Protein AF-A0A519MAB7-F1 (afdb_monomer_lite)

Foldseek 3Di:
DDDDDQDLLLLVLLVVQAVCVVVVHFDALVRSQVVSCVQPNHDDSVSNVVCCVVQQWDADPPDDNTIHGDPVVVVVNVVCVVVSVVVCVVVVVDPPPDD

Radius of gyration: 13.58 Å; chains: 1; bounding box: 28×33×45 Å

Structure (mmCIF, N/CA/C/O backbone):
data_AF-A0A519MAB7-F1
#
_entry.id   AF-A0A519MAB7-F1
#
loop_
_atom_site.group_PDB
_atom_site.id
_atom_site.type_symbol
_atom_site.label_atom_id
_atom_site.label_alt_id
_atom_site.label_comp_id
_atom_site.label_asym_id
_atom_site.label_entity_id
_atom_site.label_seq_id
_atom_site.pdbx_PDB_ins_code
_atom_site.Cartn_x
_atom_site.Cartn_y
_atom_site.Cartn_z
_atom_site.occupancy
_atom_site.B_iso_or_equiv
_atom_site.auth_seq_id
_atom_site.auth_comp_id
_atom_site.auth_asym_id
_atom_site.auth_atom_id
_atom_site.pdbx_PDB_model_num
ATOM 1 N N . MET A 1 1 ? 6.124 21.991 8.347 1.00 35.78 1 MET A N 1
ATOM 2 C CA . MET A 1 1 ? 6.095 20.570 7.939 1.00 35.78 1 MET A CA 1
ATOM 3 C C . MET A 1 1 ? 4.639 20.218 7.658 1.00 35.78 1 MET A C 1
ATOM 5 O O . MET A 1 1 ? 3.879 20.118 8.609 1.00 35.78 1 MET A O 1
ATOM 9 N N . ASN A 1 2 ? 4.215 20.155 6.387 1.00 41.88 2 ASN A N 1
ATOM 10 C CA . ASN A 1 2 ? 2.843 19.741 6.057 1.00 41.88 2 ASN A CA 1
ATOM 11 C C . ASN A 1 2 ? 2.703 18.255 6.386 1.00 41.88 2 ASN A C 1
ATOM 13 O O . ASN A 1 2 ? 3.429 17.422 5.842 1.00 41.88 2 ASN A O 1
ATOM 17 N N . ILE A 1 3 ? 1.812 17.930 7.319 1.00 51.31 3 ILE A N 1
ATOM 18 C CA . ILE A 1 3 ? 1.493 16.545 7.646 1.00 51.31 3 ILE A CA 1
ATOM 19 C C . ILE A 1 3 ? 0.558 16.055 6.543 1.00 51.31 3 ILE A C 1
ATOM 21 O O . ILE A 1 3 ? -0.633 16.341 6.558 1.00 51.31 3 ILE A O 1
ATOM 25 N N . ILE A 1 4 ? 1.111 15.348 5.560 1.00 63.94 4 ILE A N 1
ATOM 26 C CA . ILE A 1 4 ? 0.303 14.541 4.646 1.00 63.94 4 ILE A CA 1
ATOM 27 C C . ILE A 1 4 ? -0.245 13.387 5.486 1.00 63.94 4 ILE A C 1
ATOM 29 O O . ILE A 1 4 ? 0.531 12.582 6.007 1.00 63.94 4 ILE A O 1
ATOM 33 N N . LEU A 1 5 ? -1.559 13.340 5.682 1.00 69.25 5 LEU A N 1
ATOM 34 C CA . LEU A 1 5 ? -2.220 12.176 6.258 1.00 69.25 5 LEU A CA 1
ATOM 35 C C . LEU A 1 5 ? -2.484 11.201 5.110 1.00 69.25 5 LEU A C 1
ATOM 37 O O . LEU A 1 5 ? -3.256 11.514 4.204 1.00 69.25 5 LEU A O 1
ATOM 41 N N . LEU A 1 6 ? -1.797 10.059 5.113 1.00 80.06 6 LEU A N 1
ATOM 42 C CA . LEU A 1 6 ? -2.073 9.002 4.147 1.00 80.06 6 LEU A CA 1
ATOM 43 C C . LEU A 1 6 ? -3.291 8.197 4.623 1.00 80.06 6 LEU A C 1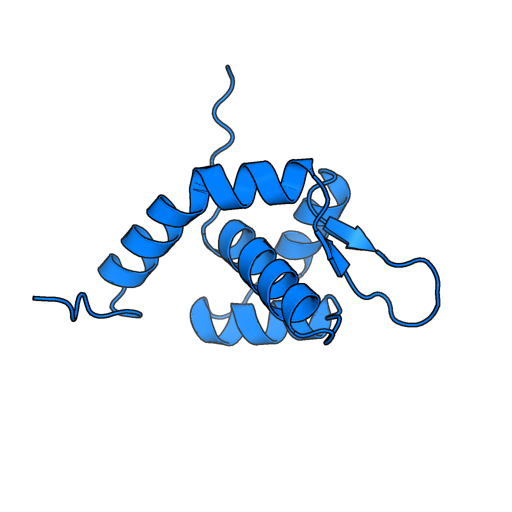
ATOM 45 O O . LEU A 1 6 ? -3.326 7.818 5.796 1.00 80.06 6 LEU A O 1
ATOM 49 N N . PRO A 1 7 ? -4.262 7.905 3.743 1.00 87.50 7 PRO A N 1
ATOM 50 C CA . PRO A 1 7 ? -5.333 6.963 4.041 1.00 87.50 7 PRO A CA 1
ATOM 51 C C . PRO A 1 7 ? -4.785 5.577 4.444 1.00 87.50 7 PRO A C 1
ATOM 53 O O . PRO A 1 7 ? -3.748 5.157 3.908 1.00 87.50 7 PRO A O 1
ATOM 56 N N . PRO A 1 8 ? -5.457 4.833 5.344 1.00 88.69 8 PRO A N 1
ATOM 57 C CA . PRO A 1 8 ? -5.029 3.497 5.771 1.00 88.69 8 PRO A CA 1
ATOM 58 C C . PRO A 1 8 ? -4.787 2.522 4.612 1.00 88.69 8 PRO A C 1
ATOM 60 O O . PRO A 1 8 ? -3.829 1.748 4.646 1.00 88.69 8 PRO A O 1
ATOM 63 N N . GLU A 1 9 ? -5.589 2.596 3.548 1.00 90.50 9 GLU A N 1
ATOM 64 C CA . GLU A 1 9 ? -5.473 1.750 2.357 1.00 90.50 9 GLU A CA 1
ATOM 65 C C . GLU A 1 9 ? -4.147 1.990 1.632 1.00 90.50 9 GLU A C 1
ATOM 67 O O . GLU A 1 9 ? -3.506 1.055 1.155 1.00 90.50 9 GLU A O 1
ATOM 72 N N . GLN A 1 10 ? -3.709 3.249 1.577 1.00 91.12 10 GLN A N 1
ATOM 73 C CA . GLN A 1 10 ? -2.450 3.643 0.953 1.00 91.12 10 GLN A CA 1
ATOM 74 C C . GLN A 1 10 ? -1.249 3.169 1.773 1.00 91.12 10 GLN A C 1
ATOM 76 O O . GLN A 1 10 ? -0.293 2.639 1.208 1.00 91.12 10 GLN A O 1
ATOM 81 N N . ILE A 1 11 ? -1.312 3.279 3.102 1.00 92.31 11 ILE A N 1
ATOM 82 C CA . ILE A 1 11 ? -0.263 2.756 3.991 1.00 92.31 11 ILE A CA 1
ATOM 83 C C . ILE A 1 11 ? -0.207 1.222 3.890 1.00 92.31 11 ILE A C 1
ATOM 85 O O . ILE A 1 11 ? 0.874 0.637 3.800 1.00 92.31 11 ILE A O 1
ATOM 89 N N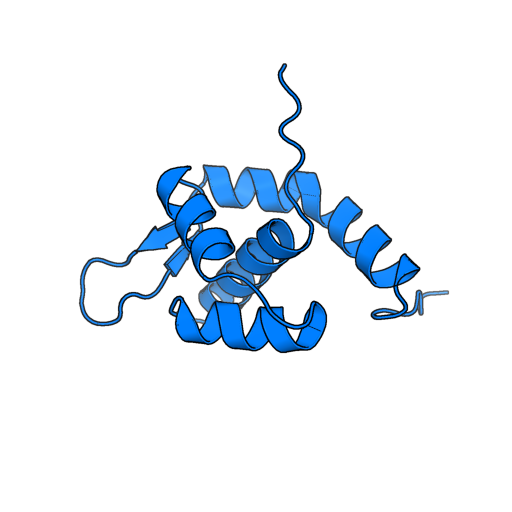 . CYS A 1 12 ? -1.367 0.562 3.836 1.00 92.56 12 CYS A N 1
ATOM 90 C CA . CYS A 1 12 ? -1.461 -0.885 3.663 1.00 92.56 12 CYS A CA 1
ATOM 91 C C . CYS A 1 12 ? -0.920 -1.334 2.297 1.00 92.56 12 CYS A C 1
ATOM 93 O O . CYS A 1 12 ? -0.227 -2.346 2.213 1.00 92.56 12 CYS A O 1
ATOM 95 N N . ALA A 1 13 ? -1.144 -0.560 1.234 1.00 93.75 13 ALA A N 1
ATOM 96 C CA . ALA A 1 13 ? -0.579 -0.836 -0.084 1.00 93.75 13 ALA A CA 1
ATOM 97 C C . ALA A 1 13 ? 0.958 -0.831 -0.055 1.00 93.75 13 ALA A C 1
ATOM 99 O O . ALA A 1 13 ? 1.585 -1.743 -0.598 1.00 93.75 13 ALA A O 1
ATOM 100 N N . LEU A 1 14 ? 1.567 0.150 0.627 1.00 94.25 14 LEU A N 1
ATOM 101 C CA . LEU A 1 14 ? 3.020 0.198 0.824 1.00 94.25 14 LEU A CA 1
ATOM 102 C C . LEU A 1 14 ? 3.517 -1.036 1.586 1.00 94.25 14 LEU A C 1
ATOM 104 O O . LEU A 1 14 ? 4.508 -1.647 1.188 1.00 94.25 14 LEU A O 1
ATOM 108 N N . LEU A 1 15 ? 2.806 -1.449 2.640 1.00 93.56 15 LEU A N 1
ATOM 109 C CA . LEU A 1 15 ? 3.130 -2.661 3.393 1.00 93.56 15 LEU A CA 1
ATOM 110 C C . LEU A 1 15 ? 3.069 -3.916 2.509 1.00 93.56 15 LEU A C 1
ATOM 112 O O . LEU A 1 15 ? 4.004 -4.713 2.520 1.00 93.56 15 LEU A O 1
ATOM 116 N N . ILE A 1 16 ? 2.007 -4.072 1.714 1.00 93.50 16 ILE A N 1
ATOM 117 C CA . ILE A 1 16 ? 1.826 -5.204 0.795 1.00 93.50 16 ILE A CA 1
ATOM 118 C C . ILE A 1 16 ? 2.997 -5.286 -0.184 1.00 93.50 16 ILE A C 1
ATOM 120 O O . ILE A 1 16 ? 3.589 -6.357 -0.329 1.00 93.50 16 ILE A O 1
ATOM 124 N N . VAL A 1 17 ? 3.351 -4.176 -0.838 1.00 93.50 17 VAL A N 1
ATOM 125 C CA . VAL A 1 17 ? 4.466 -4.142 -1.797 1.00 93.50 17 VAL A CA 1
ATOM 126 C C . VAL A 1 17 ? 5.794 -4.449 -1.109 1.00 93.50 17 VAL A C 1
ATOM 128 O O . VAL A 1 17 ? 6.585 -5.244 -1.626 1.00 93.50 17 VAL A O 1
ATOM 131 N N . HIS A 1 18 ? 6.026 -3.876 0.074 1.00 93.38 18 HIS A N 1
ATOM 132 C CA . HIS A 1 18 ? 7.242 -4.102 0.851 1.00 93.38 18 HIS A CA 1
ATOM 133 C C . HIS A 1 18 ? 7.406 -5.580 1.234 1.00 93.38 18 HIS A C 1
ATOM 135 O O . HIS A 1 18 ? 8.444 -6.176 0.947 1.00 93.38 18 HIS A O 1
ATOM 141 N N . SER A 1 19 ? 6.370 -6.201 1.808 1.00 91.62 19 SER A N 1
ATOM 142 C CA . SER A 1 19 ? 6.394 -7.613 2.210 1.00 91.62 19 SER A CA 1
ATOM 143 C C . SER A 1 19 ? 6.594 -8.556 1.023 1.00 91.62 19 SER A C 1
ATOM 145 O O . SER A 1 19 ? 7.385 -9.491 1.107 1.00 91.62 19 SER A O 1
ATOM 147 N N . ASN A 1 20 ? 5.920 -8.300 -0.098 1.00 90.06 20 ASN A N 1
ATOM 148 C CA . ASN A 1 20 ? 6.037 -9.114 -1.311 1.00 90.06 20 ASN A CA 1
ATOM 149 C C . ASN A 1 20 ? 7.443 -9.029 -1.929 1.00 90.06 20 ASN A C 1
ATOM 151 O O . ASN A 1 20 ? 8.041 -10.056 -2.259 1.00 90.06 20 ASN A O 1
ATOM 155 N N . SER A 1 21 ? 8.023 -7.827 -1.969 1.00 86.62 21 SER A N 1
ATOM 156 C CA . SER A 1 21 ? 9.406 -7.619 -2.417 1.00 86.62 21 SER A CA 1
ATOM 157 C C . SER A 1 21 ? 10.412 -8.354 -1.524 1.00 86.62 21 SER A C 1
ATOM 159 O O . SER A 1 21 ? 11.325 -9.002 -2.032 1.00 86.62 21 SER A O 1
ATOM 161 N N . HIS A 1 22 ? 10.222 -8.326 -0.199 1.00 85.06 22 HIS A N 1
ATOM 162 C CA . HIS A 1 22 ? 11.089 -9.038 0.749 1.00 85.06 22 HIS A CA 1
ATOM 163 C C . HIS A 1 22 ? 11.033 -10.565 0.601 1.00 85.06 22 HIS A C 1
ATOM 165 O O . HIS A 1 22 ? 12.022 -11.246 0.853 1.00 85.06 22 HIS A O 1
ATOM 171 N N . LEU A 1 23 ? 9.899 -11.102 0.148 1.00 87.00 23 LEU A N 1
ATOM 172 C CA . LEU A 1 23 ? 9.723 -12.527 -0.142 1.00 87.00 23 LEU A CA 1
ATOM 173 C C . LEU A 1 23 ? 10.212 -12.927 -1.546 1.00 87.00 23 LEU A C 1
ATOM 175 O O . LEU A 1 23 ? 10.044 -14.084 -1.935 1.00 87.00 23 LEU A O 1
ATOM 179 N N . GLY A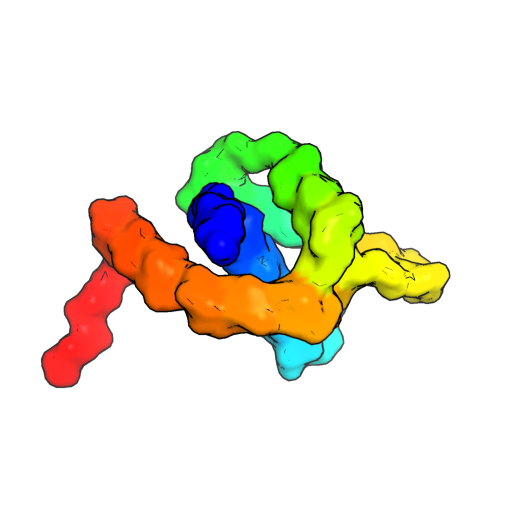 1 24 ? 10.770 -11.993 -2.326 1.00 84.75 24 GLY A N 1
ATOM 180 C CA . GLY A 1 24 ? 11.177 -12.230 -3.715 1.00 84.75 24 GLY A CA 1
ATOM 181 C C . GLY A 1 24 ? 9.998 -12.481 -4.662 1.00 84.75 24 GLY A C 1
ATOM 182 O O . GLY A 1 24 ? 10.164 -13.119 -5.699 1.00 84.75 24 GLY A O 1
ATOM 183 N N . ARG A 1 25 ? 8.795 -12.022 -4.296 1.00 86.31 25 ARG A N 1
ATOM 184 C CA . ARG A 1 25 ? 7.549 -12.216 -5.048 1.00 86.31 25 ARG A CA 1
ATOM 185 C C . ARG A 1 25 ? 6.995 -10.851 -5.448 1.00 86.31 25 ARG A C 1
ATOM 187 O O . ARG A 1 25 ? 6.181 -10.316 -4.708 1.00 86.31 25 ARG A O 1
ATOM 194 N N . PRO A 1 26 ? 7.446 -10.247 -6.556 1.00 85.88 26 PRO A N 1
ATOM 195 C CA . PRO A 1 26 ? 6.963 -8.930 -6.958 1.00 85.88 26 PRO A CA 1
ATOM 196 C C . PRO A 1 26 ? 5.445 -8.947 -7.214 1.00 85.88 26 PRO A C 1
ATOM 198 O O . PRO A 1 26 ? 4.864 -9.992 -7.521 1.00 85.88 26 PRO A O 1
ATOM 201 N N . ILE A 1 27 ? 4.789 -7.799 -7.016 1.00 90.81 27 ILE A N 1
ATOM 202 C CA . ILE A 1 27 ? 3.327 -7.679 -7.076 1.00 90.81 27 ILE A CA 1
ATOM 203 C C . ILE A 1 27 ? 2.902 -6.486 -7.938 1.00 90.81 27 ILE A C 1
ATOM 205 O O . ILE A 1 27 ? 3.397 -5.372 -7.776 1.00 90.81 27 ILE A O 1
ATOM 209 N N . ASN A 1 28 ? 1.950 -6.712 -8.841 1.00 90.50 28 ASN A N 1
ATOM 210 C CA . ASN A 1 28 ? 1.371 -5.677 -9.699 1.00 90.50 28 ASN A CA 1
ATOM 211 C C . ASN A 1 28 ? 0.160 -4.975 -9.056 1.00 90.50 28 ASN A C 1
ATOM 213 O O . ASN A 1 28 ? -0.350 -5.391 -8.013 1.00 90.50 28 ASN A O 1
ATOM 217 N N . SER A 1 29 ? -0.337 -3.914 -9.704 1.00 88.12 29 SER A N 1
ATOM 218 C CA . SER A 1 29 ? -1.498 -3.129 -9.239 1.00 88.12 29 SER A CA 1
ATOM 219 C C . SER A 1 29 ? -2.729 -3.985 -8.960 1.00 88.12 29 SER A C 1
ATOM 221 O O . SER A 1 29 ? -3.387 -3.792 -7.941 1.00 88.12 29 SER A O 1
ATOM 223 N N . TYR A 1 30 ? -3.032 -4.952 -9.828 1.00 89.38 30 TYR A N 1
ATOM 224 C CA . TYR A 1 30 ? -4.188 -5.828 -9.649 1.00 89.38 30 TYR A CA 1
ATOM 225 C C . TYR A 1 30 ? -4.066 -6.682 -8.381 1.00 89.38 30 TYR A C 1
ATOM 227 O O . TYR A 1 30 ? -5.017 -6.785 -7.607 1.00 89.38 30 TYR A O 1
ATOM 235 N N . GLY A 1 31 ? -2.887 -7.263 -8.135 1.00 91.19 31 GLY A N 1
ATOM 236 C CA . GLY A 1 31 ? -2.609 -8.024 -6.918 1.00 91.19 31 GLY A CA 1
ATOM 237 C C . GLY A 1 31 ? -2.760 -7.171 -5.660 1.00 91.19 31 GLY A C 1
ATOM 238 O O . GLY A 1 31 ? -3.412 -7.601 -4.707 1.00 91.19 31 GLY A O 1
ATOM 239 N N . ILE A 1 32 ? -2.225 -5.947 -5.685 1.00 92.56 32 ILE A N 1
ATOM 240 C CA . ILE A 1 32 ? -2.337 -4.988 -4.577 1.00 92.56 32 ILE A CA 1
ATOM 241 C C . ILE A 1 32 ? -3.811 -4.671 -4.302 1.00 92.56 32 ILE A C 1
ATOM 243 O O . ILE A 1 32 ? -4.277 -4.849 -3.181 1.00 92.56 32 ILE A O 1
ATOM 247 N N . ILE A 1 33 ? -4.575 -4.280 -5.324 1.00 91.81 33 ILE A N 1
ATOM 248 C CA . ILE A 1 33 ? -5.982 -3.877 -5.173 1.00 91.81 33 ILE A CA 1
ATOM 249 C C . ILE A 1 33 ? -6.849 -5.039 -4.722 1.00 91.81 33 ILE A C 1
ATOM 251 O O . ILE A 1 33 ? -7.717 -4.855 -3.874 1.00 91.81 33 ILE A O 1
ATOM 255 N N . ARG A 1 34 ? -6.603 -6.250 -5.226 1.00 92.44 34 ARG A N 1
ATOM 256 C CA . ARG A 1 34 ? -7.318 -7.447 -4.778 1.00 92.44 34 ARG A CA 1
ATOM 257 C C . ARG A 1 34 ? -7.100 -7.713 -3.289 1.00 92.44 34 ARG A C 1
ATOM 259 O O . ARG A 1 34 ? -8.039 -8.123 -2.612 1.00 92.44 34 ARG A O 1
ATOM 266 N N . LEU A 1 35 ? -5.881 -7.519 -2.784 1.00 92.06 35 LEU A N 1
ATOM 267 C CA . LEU A 1 35 ? -5.571 -7.691 -1.362 1.00 92.06 35 LEU A CA 1
ATOM 268 C C . LEU A 1 35 ? -6.172 -6.571 -0.515 1.00 92.06 35 LEU A C 1
ATOM 270 O O . LEU A 1 35 ? -6.827 -6.866 0.480 1.00 92.06 35 LEU A O 1
ATOM 274 N N . LEU A 1 36 ? -6.030 -5.315 -0.942 1.00 92.06 36 LEU A N 1
ATOM 275 C CA . LEU A 1 36 ? -6.667 -4.180 -0.274 1.00 92.06 36 LEU A CA 1
ATOM 276 C C . LEU A 1 36 ? -8.183 -4.350 -0.222 1.00 92.06 36 LEU A C 1
ATOM 278 O O . LEU A 1 36 ? -8.785 -4.128 0.820 1.00 92.06 36 LEU A O 1
ATOM 282 N N . SER A 1 37 ? -8.794 -4.837 -1.303 1.00 91.75 37 SER A N 1
ATOM 283 C CA . SER A 1 37 ? -10.249 -4.952 -1.362 1.00 91.75 37 SER A CA 1
ATOM 284 C C . SER A 1 37 ? -10.820 -6.005 -0.410 1.00 91.75 37 SER A C 1
ATOM 286 O O . SER A 1 37 ? -11.988 -5.955 -0.035 1.00 91.75 37 SER A O 1
ATOM 288 N N . ARG A 1 38 ? -9.996 -6.973 0.008 1.00 89.38 38 ARG A N 1
ATOM 289 C CA . ARG A 1 38 ? -10.372 -7.948 1.043 1.00 89.38 38 ARG A CA 1
ATOM 290 C C . ARG A 1 38 ? -10.385 -7.345 2.442 1.00 89.38 38 ARG A C 1
ATOM 292 O O . ARG A 1 38 ? -11.099 -7.860 3.290 1.00 89.38 38 ARG A O 1
ATOM 299 N N . LEU A 1 39 ? -9.568 -6.320 2.675 1.00 85.75 39 LEU A N 1
ATOM 300 C CA . LEU A 1 39 ? -9.413 -5.677 3.978 1.00 85.75 39 LEU A CA 1
ATOM 301 C C . LEU A 1 39 ? -10.317 -4.453 4.123 1.00 85.75 39 LEU A C 1
ATOM 303 O O . LEU A 1 39 ? -10.856 -4.231 5.190 1.00 85.75 39 LEU A O 1
ATOM 307 N N . PHE A 1 40 ? -10.499 -3.680 3.057 1.00 86.75 40 PHE A N 1
ATOM 308 C CA . PHE A 1 40 ? -11.147 -2.367 3.112 1.00 86.75 40 PHE A CA 1
ATOM 309 C C . PHE A 1 40 ? -12.421 -2.278 2.250 1.00 86.75 40 PHE A C 1
ATOM 311 O O . PHE A 1 40 ? -13.015 -1.212 2.124 1.00 86.75 40 PHE A O 1
ATOM 318 N N . GLY A 1 41 ? -12.863 -3.381 1.634 1.00 87.12 41 GLY A N 1
ATOM 319 C CA . GLY A 1 41 ? -14.019 -3.382 0.732 1.00 87.12 41 GLY A CA 1
ATOM 320 C C . GLY A 1 41 ? -13.675 -2.895 -0.679 1.00 87.12 41 GLY A C 1
ATOM 321 O O . GLY A 1 41 ? -12.608 -3.182 -1.197 1.00 87.12 41 GLY A O 1
ATOM 322 N N . VAL A 1 42 ? -14.578 -2.208 -1.376 1.00 86.88 42 VAL A N 1
ATOM 323 C CA . VAL A 1 42 ? -14.298 -1.778 -2.760 1.00 86.88 42 VAL A CA 1
ATOM 324 C C . VAL A 1 42 ? -13.262 -0.649 -2.763 1.00 86.88 42 VAL A C 1
ATOM 326 O O . VAL A 1 42 ? -13.546 0.445 -2.285 1.00 86.88 42 VAL A O 1
ATOM 329 N N . ILE A 1 43 ? -12.082 -0.902 -3.340 1.00 88.56 43 ILE A N 1
ATOM 330 C CA . ILE A 1 43 ? -10.991 0.077 -3.451 1.00 88.56 43 ILE A CA 1
ATOM 331 C C . ILE A 1 43 ? -10.878 0.634 -4.868 1.00 88.56 43 ILE A C 1
ATOM 333 O O . ILE A 1 43 ? -10.807 -0.118 -5.841 1.00 88.56 43 ILE A O 1
ATOM 337 N N . ASP A 1 44 ? -10.809 1.964 -4.978 1.00 82.75 44 ASP A N 1
ATOM 338 C CA . ASP A 1 44 ? -10.521 2.647 -6.240 1.00 82.75 44 ASP A CA 1
ATOM 339 C C . ASP A 1 44 ? -9.068 2.383 -6.667 1.00 82.75 44 ASP A C 1
ATOM 341 O O . ASP A 1 44 ? -8.118 2.575 -5.901 1.00 82.75 44 ASP A O 1
ATOM 345 N N . PHE A 1 45 ? -8.890 1.992 -7.927 1.00 81.19 45 PHE A N 1
ATOM 346 C CA . PHE A 1 45 ? -7.591 1.770 -8.558 1.00 81.19 45 PHE A CA 1
ATOM 347 C C . PHE A 1 45 ? -6.669 2.993 -8.445 1.00 81.19 45 PHE A C 1
ATOM 349 O O . PHE A 1 45 ? -5.451 2.853 -8.287 1.00 81.19 45 PHE A O 1
ATOM 356 N N . LYS A 1 46 ? -7.255 4.198 -8.425 1.00 84.38 46 LYS A N 1
ATOM 357 C CA . LYS A 1 46 ? -6.528 5.460 -8.239 1.00 84.38 46 LYS A CA 1
ATOM 358 C C . LYS A 1 46 ? -5.760 5.526 -6.923 1.00 84.38 46 LYS A C 1
ATOM 360 O O . LYS A 1 46 ? -4.749 6.218 -6.860 1.00 84.38 46 LYS A O 1
ATOM 365 N N . ALA A 1 47 ? -6.181 4.805 -5.881 1.00 81.50 47 ALA A N 1
ATOM 366 C CA . ALA A 1 47 ? -5.472 4.800 -4.603 1.00 81.50 47 ALA A CA 1
ATOM 367 C C . ALA A 1 47 ? -4.031 4.287 -4.752 1.00 81.50 47 ALA A C 1
ATOM 369 O O . ALA A 1 47 ? -3.120 4.856 -4.155 1.00 81.50 47 ALA A O 1
ATOM 370 N N . VAL A 1 48 ? -3.819 3.266 -5.590 1.00 85.62 48 VAL A N 1
ATOM 371 C CA . VAL A 1 48 ? -2.491 2.693 -5.866 1.00 85.62 48 VAL A CA 1
ATOM 372 C C . VAL A 1 48 ? -1.730 3.524 -6.897 1.00 85.62 48 VAL A C 1
ATOM 374 O O . VAL A 1 48 ? -0.523 3.714 -6.764 1.00 85.62 48 VAL A O 1
ATOM 377 N N . GLU A 1 49 ? -2.413 4.076 -7.901 1.00 85.06 49 GLU A N 1
ATOM 378 C CA . GLU A 1 49 ? -1.765 4.963 -8.877 1.00 85.06 49 GLU A CA 1
ATOM 379 C C . GLU A 1 49 ? -1.246 6.251 -8.240 1.00 85.06 49 GLU A C 1
ATOM 381 O O . GLU A 1 49 ? -0.136 6.675 -8.554 1.00 85.06 49 GLU A O 1
ATOM 386 N N . ASN A 1 50 ? -1.979 6.825 -7.285 1.00 88.00 50 ASN A N 1
ATOM 387 C CA . ASN A 1 50 ? -1.540 8.005 -6.545 1.00 88.00 50 ASN A CA 1
ATOM 388 C C . ASN A 1 50 ? -0.228 7.753 -5.794 1.00 88.00 50 ASN A C 1
ATOM 390 O O . ASN A 1 50 ? 0.613 8.645 -5.731 1.00 88.00 50 ASN A O 1
ATOM 394 N N . LEU A 1 51 ? -0.008 6.547 -5.266 1.00 89.62 51 LEU A N 1
ATOM 395 C CA . LEU A 1 51 ? 1.267 6.193 -4.633 1.00 89.62 51 LEU A CA 1
ATOM 396 C C . LEU A 1 51 ? 2.422 6.202 -5.639 1.00 89.62 51 LEU A C 1
ATOM 398 O O . LEU A 1 51 ? 3.532 6.595 -5.295 1.00 89.62 51 LEU A O 1
ATOM 402 N N . ALA A 1 52 ? 2.161 5.795 -6.880 1.00 88.31 52 ALA A N 1
ATOM 403 C CA . ALA A 1 52 ? 3.160 5.828 -7.937 1.00 88.31 52 ALA A CA 1
ATOM 404 C C . ALA A 1 52 ? 3.442 7.254 -8.431 1.00 88.31 52 ALA A C 1
ATOM 406 O O . ALA A 1 52 ? 4.592 7.618 -8.651 1.00 88.31 52 ALA A O 1
ATOM 407 N N . ILE A 1 53 ? 2.398 8.078 -8.560 1.00 87.25 53 ILE A N 1
ATOM 408 C CA . ILE A 1 53 ? 2.508 9.492 -8.955 1.00 87.25 53 ILE A CA 1
ATOM 409 C C . ILE A 1 53 ? 3.311 10.292 -7.922 1.00 87.25 53 ILE A C 1
ATOM 411 O O . ILE A 1 53 ? 4.094 11.159 -8.296 1.00 87.25 53 ILE A O 1
ATOM 415 N N . ASN A 1 54 ? 3.143 9.986 -6.633 1.00 88.44 54 ASN A N 1
ATOM 416 C CA . ASN A 1 54 ? 3.861 10.648 -5.543 1.00 88.44 54 ASN A CA 1
ATOM 417 C C . ASN A 1 54 ? 5.253 10.051 -5.256 1.00 88.44 54 ASN A C 1
ATOM 419 O O . ASN A 1 54 ? 5.844 10.385 -4.233 1.00 88.44 54 ASN A O 1
ATOM 423 N N . ASP A 1 55 ? 5.778 9.184 -6.129 1.00 90.38 55 ASP A N 1
ATOM 424 C CA . ASP A 1 55 ? 7.099 8.556 -5.977 1.00 90.38 55 ASP A CA 1
ATOM 425 C C . ASP A 1 55 ? 7.237 7.691 -4.708 1.00 90.38 55 ASP A C 1
ATOM 427 O O . ASP A 1 55 ? 8.308 7.567 -4.121 1.00 90.38 55 ASP A O 1
ATOM 431 N N . TYR A 1 56 ? 6.147 7.075 -4.242 1.00 92.25 56 TYR A N 1
ATOM 432 C CA . TYR A 1 56 ? 6.171 6.122 -3.118 1.00 92.25 56 TYR A CA 1
ATOM 433 C C . TYR A 1 56 ? 6.292 4.677 -3.600 1.00 92.25 56 TYR A C 1
ATOM 435 O O . TYR A 1 56 ? 6.848 3.816 -2.915 1.00 92.25 56 TYR A O 1
ATOM 443 N N . LEU A 1 57 ? 5.774 4.418 -4.798 1.00 91.75 57 LEU A N 1
ATOM 444 C CA . LEU A 1 57 ? 5.914 3.165 -5.518 1.00 91.75 57 LEU A CA 1
ATOM 445 C C . LEU A 1 57 ? 6.487 3.450 -6.899 1.00 91.75 57 LEU A C 1
ATOM 447 O O . LEU A 1 57 ? 6.131 4.435 -7.538 1.00 91.75 57 LEU A O 1
ATOM 451 N N . GLN A 1 58 ? 7.306 2.547 -7.412 1.00 90.19 58 GLN A N 1
ATOM 452 C CA . GLN A 1 58 ? 7.823 2.656 -8.768 1.00 90.19 58 GLN A CA 1
ATOM 453 C C . GLN A 1 58 ? 7.548 1.358 -9.521 1.00 90.19 58 GLN A C 1
ATOM 455 O O . GLN A 1 58 ? 7.601 0.268 -8.955 1.00 90.19 58 GLN A O 1
ATOM 460 N N . LYS A 1 59 ? 7.184 1.482 -10.801 1.00 87.44 59 LYS A N 1
ATOM 461 C CA . LYS A 1 59 ? 6.967 0.328 -11.678 1.00 87.44 59 LYS A CA 1
ATOM 462 C C . LYS A 1 59 ? 8.310 -0.199 -12.167 1.00 87.44 59 LYS A C 1
ATOM 464 O O . LYS A 1 59 ? 9.164 0.576 -12.603 1.00 87.44 59 LYS A O 1
ATOM 469 N N . THR A 1 60 ? 8.474 -1.513 -12.169 1.00 80.12 60 THR A N 1
ATOM 470 C CA . THR A 1 60 ? 9.627 -2.149 -12.808 1.00 80.12 60 THR A CA 1
ATOM 471 C C . THR A 1 60 ? 9.501 -2.059 -14.339 1.00 80.12 60 THR A C 1
ATOM 473 O O . THR A 1 60 ? 8.464 -2.412 -14.906 1.00 80.12 60 THR A O 1
ATOM 476 N N . PRO A 1 61 ? 10.541 -1.586 -15.053 1.00 66.25 61 PRO A N 1
ATOM 477 C CA . PRO A 1 61 ? 10.463 -1.324 -16.493 1.00 66.25 61 PRO A CA 1
ATOM 478 C C . PRO A 1 61 ? 10.482 -2.589 -17.368 1.00 66.25 61 PRO A C 1
ATOM 480 O O . PRO A 1 61 ? 10.241 -2.504 -18.570 1.00 66.25 61 PRO A O 1
ATOM 483 N N . ARG A 1 62 ? 10.777 -3.769 -16.804 1.00 61.75 62 ARG A N 1
ATOM 484 C CA . ARG A 1 62 ? 10.874 -5.031 -17.549 1.00 61.75 62 ARG A CA 1
ATOM 485 C C . ARG A 1 62 ? 9.743 -5.990 -17.145 1.00 61.75 62 ARG A C 1
ATOM 487 O O . ARG A 1 62 ? 9.836 -6.681 -16.146 1.00 61.75 62 ARG A O 1
ATOM 494 N N . GLN A 1 63 ? 8.722 -6.045 -18.003 1.00 52.41 63 GLN A N 1
ATOM 495 C CA . GLN A 1 63 ? 7.789 -7.161 -18.254 1.00 52.41 63 GLN A CA 1
ATOM 496 C C . GLN A 1 63 ? 6.528 -7.386 -17.393 1.00 52.41 63 GLN A C 1
ATOM 498 O O . GLN A 1 63 ? 5.628 -8.035 -17.922 1.00 52.41 63 GLN A O 1
ATOM 503 N N . THR A 1 64 ? 6.346 -6.843 -16.184 1.00 61.44 64 THR A N 1
ATOM 504 C CA . THR A 1 64 ? 5.201 -7.290 -15.338 1.00 61.44 64 THR A CA 1
ATOM 505 C C . THR A 1 64 ? 4.294 -6.208 -14.743 1.00 61.44 64 THR A C 1
ATOM 507 O O . THR A 1 64 ? 3.271 -6.537 -14.148 1.00 61.44 64 THR A O 1
ATOM 510 N N . SER A 1 65 ? 4.575 -4.914 -14.956 1.00 71.44 65 SER A N 1
ATOM 511 C CA . SER A 1 65 ? 3.876 -3.817 -14.245 1.00 71.44 65 SER A CA 1
ATOM 512 C C . SER A 1 65 ? 3.912 -3.982 -12.717 1.00 71.44 65 SER A C 1
ATOM 514 O O . SER A 1 65 ? 3.023 -3.492 -12.014 1.00 71.44 65 SER A O 1
ATOM 516 N N . ASP A 1 66 ? 4.926 -4.687 -12.211 1.00 87.50 66 ASP A N 1
ATOM 517 C CA . ASP A 1 66 ? 5.111 -4.900 -10.785 1.00 87.50 66 ASP A CA 1
ATOM 518 C C . ASP A 1 66 ? 5.618 -3.628 -10.123 1.00 87.50 66 ASP A C 1
ATOM 520 O O . ASP A 1 66 ? 6.399 -2.871 -10.712 1.00 87.50 66 ASP A O 1
ATOM 524 N N . TYR A 1 67 ? 5.198 -3.428 -8.882 1.00 90.06 67 TYR A N 1
ATOM 525 C CA . TYR A 1 67 ? 5.631 -2.320 -8.055 1.00 90.06 67 TYR A CA 1
ATOM 526 C C . TYR A 1 67 ? 6.744 -2.734 -7.103 1.00 90.06 67 TYR A C 1
ATOM 528 O O . TYR A 1 67 ? 6.700 -3.804 -6.494 1.00 90.06 67 TYR A O 1
ATOM 536 N N . HIS A 1 68 ? 7.693 -1.825 -6.918 1.00 90.00 68 HIS A N 1
ATOM 537 C CA . HIS A 1 68 ? 8.644 -1.836 -5.816 1.00 90.00 68 HIS A CA 1
ATOM 538 C C . HIS A 1 68 ? 8.519 -0.553 -4.995 1.00 90.00 68 HIS A C 1
ATOM 540 O O . HIS A 1 68 ? 8.042 0.477 -5.479 1.00 90.00 68 HIS A O 1
ATOM 546 N N . LEU A 1 69 ? 8.930 -0.633 -3.731 1.00 92.25 69 LEU A N 1
ATOM 547 C CA . LEU A 1 69 ? 8.978 0.524 -2.844 1.00 92.25 69 LEU A CA 1
ATOM 548 C C . LEU A 1 69 ? 10.165 1.417 -3.210 1.00 92.25 69 LEU A C 1
ATOM 550 O O . LEU A 1 69 ? 11.275 0.918 -3.402 1.00 92.25 69 LEU A O 1
ATOM 554 N N . THR A 1 70 ? 9.943 2.727 -3.249 1.00 93.19 70 THR A N 1
ATOM 555 C CA . THR A 1 70 ? 11.029 3.716 -3.280 1.00 93.19 70 THR A CA 1
ATOM 556 C C . THR A 1 70 ? 11.549 3.974 -1.862 1.00 93.19 70 THR A C 1
ATOM 558 O O . THR A 1 70 ? 10.927 3.572 -0.873 1.00 93.19 70 THR A O 1
ATOM 561 N N . GLU A 1 71 ? 12.668 4.689 -1.732 1.00 92.12 71 GLU A N 1
ATOM 562 C CA . GLU A 1 71 ? 13.166 5.132 -0.421 1.00 92.12 71 GLU A CA 1
ATOM 563 C C . GLU A 1 71 ? 12.155 6.042 0.296 1.00 92.12 71 GLU A C 1
ATOM 565 O O . GLU A 1 71 ? 11.900 5.872 1.491 1.00 92.12 71 GLU A O 1
ATOM 570 N N . THR A 1 72 ? 11.504 6.948 -0.440 1.00 91.31 72 THR A N 1
ATOM 571 C CA . THR A 1 72 ? 10.446 7.820 0.095 1.00 91.31 72 THR A CA 1
ATOM 572 C C . THR A 1 72 ? 9.244 7.007 0.575 1.00 91.31 72 THR A C 1
ATOM 574 O O . THR A 1 72 ? 8.728 7.241 1.671 1.00 91.31 72 THR A O 1
ATOM 577 N N . GLY A 1 73 ? 8.822 6.008 -0.206 1.00 92.62 73 GLY A N 1
ATOM 578 C CA . GLY A 1 73 ? 7.754 5.087 0.176 1.00 92.62 73 GLY A CA 1
ATOM 579 C C . GLY A 1 73 ? 8.095 4.275 1.426 1.00 92.62 73 GLY A C 1
ATOM 580 O O . GLY A 1 73 ? 7.242 4.093 2.296 1.00 92.62 73 GLY A O 1
ATOM 581 N N . LEU A 1 74 ? 9.352 3.845 1.567 1.00 92.81 74 LEU A N 1
ATOM 582 C CA . LEU A 1 74 ? 9.827 3.139 2.758 1.00 92.81 74 LEU A CA 1
ATOM 583 C C . LEU A 1 74 ? 9.804 4.035 3.996 1.00 92.81 74 LEU A C 1
ATOM 585 O O . LEU A 1 74 ? 9.306 3.616 5.042 1.00 92.81 74 LEU A O 1
ATOM 589 N N . ALA A 1 75 ? 10.287 5.272 3.882 1.00 91.56 75 ALA A N 1
ATOM 590 C CA . ALA A 1 75 ? 10.254 6.238 4.977 1.00 91.56 75 ALA A CA 1
ATOM 591 C C . ALA A 1 75 ? 8.815 6.527 5.436 1.00 91.56 75 ALA A C 1
ATOM 593 O O . ALA A 1 75 ? 8.542 6.581 6.638 1.00 91.56 75 ALA A O 1
ATOM 594 N N . LEU A 1 76 ? 7.875 6.653 4.493 1.00 91.44 76 LEU A N 1
ATOM 595 C CA . LEU A 1 76 ? 6.454 6.816 4.802 1.00 91.44 76 LEU A CA 1
ATOM 596 C C . LEU A 1 76 ? 5.870 5.584 5.483 1.00 91.44 76 LEU A C 1
ATOM 598 O O . LEU A 1 76 ? 5.205 5.725 6.508 1.00 91.44 76 LEU A O 1
ATOM 602 N N . LEU A 1 77 ? 6.150 4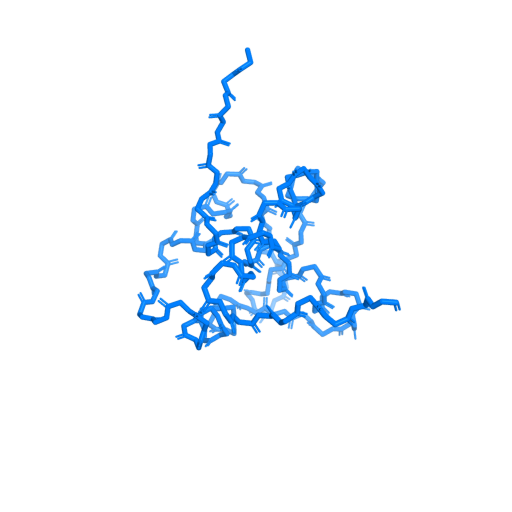.385 4.971 1.00 92.75 77 LEU A N 1
ATOM 603 C CA . LEU A 1 77 ? 5.704 3.153 5.612 1.00 92.75 77 LEU A CA 1
ATOM 604 C C . LEU A 1 77 ? 6.208 3.081 7.058 1.00 92.75 77 LEU A C 1
ATOM 606 O O . LEU A 1 77 ? 5.412 2.838 7.958 1.00 92.75 77 LEU A O 1
ATOM 610 N N . MET A 1 78 ? 7.492 3.352 7.306 1.00 91.62 78 MET A N 1
ATOM 611 C CA . MET A 1 78 ? 8.048 3.350 8.666 1.00 91.62 78 MET A CA 1
ATOM 612 C C . MET A 1 78 ? 7.391 4.397 9.569 1.00 91.62 78 MET A C 1
ATOM 614 O O . MET A 1 78 ? 7.119 4.115 10.734 1.00 91.62 78 MET A O 1
ATOM 618 N N . LYS A 1 79 ? 7.085 5.582 9.033 1.00 90.75 79 LYS A N 1
ATOM 619 C CA . LYS A 1 79 ? 6.428 6.662 9.779 1.00 90.75 79 LYS A CA 1
ATOM 620 C C . LYS A 1 79 ? 4.978 6.335 10.154 1.00 90.75 79 LYS A C 1
ATOM 622 O O . LYS A 1 79 ? 4.544 6.689 11.246 1.00 90.75 79 LYS A O 1
ATOM 627 N N . TYR A 1 80 ? 4.230 5.692 9.257 1.00 90.62 80 TYR A N 1
ATOM 628 C CA . TYR A 1 80 ? 2.780 5.503 9.392 1.00 90.62 80 TYR A CA 1
ATOM 629 C C . TYR A 1 80 ? 2.362 4.071 9.765 1.00 90.62 80 TYR A C 1
ATOM 631 O O . TYR A 1 80 ? 1.183 3.824 10.016 1.00 90.62 80 TYR A O 1
ATOM 639 N N . LYS A 1 81 ? 3.304 3.124 9.869 1.00 87.81 81 LYS A N 1
ATOM 640 C CA . LYS A 1 81 ? 3.020 1.726 10.234 1.00 87.81 81 LYS A CA 1
ATOM 641 C C . LYS A 1 81 ? 2.271 1.600 11.561 1.00 87.81 81 LYS A C 1
ATOM 643 O O . LYS A 1 81 ? 1.322 0.828 11.626 1.00 87.81 81 LYS A O 1
ATOM 648 N N . SER A 1 82 ? 2.672 2.337 12.599 1.00 87.75 82 SER A N 1
ATOM 649 C CA . SER A 1 82 ? 1.997 2.272 13.904 1.00 87.75 82 SER A CA 1
ATOM 650 C C . SER A 1 82 ? 0.540 2.726 13.812 1.00 87.75 82 SER A C 1
ATOM 652 O O . SER A 1 82 ? -0.333 2.055 14.345 1.00 87.75 82 SER A O 1
ATOM 654 N N . GLN A 1 83 ? 0.264 3.782 13.040 1.00 88.31 83 GLN A N 1
ATOM 655 C CA . GLN A 1 83 ? -1.103 4.264 12.814 1.00 88.31 83 GLN A CA 1
ATOM 656 C C . GLN A 1 83 ? -1.955 3.237 12.062 1.00 88.31 83 GLN A C 1
ATOM 658 O O . GLN A 1 83 ? -3.118 3.040 12.396 1.00 88.31 83 GLN A O 1
ATOM 663 N N . LEU A 1 84 ? -1.376 2.541 11.075 1.00 89.50 84 LEU A N 1
ATOM 664 C CA . LEU A 1 84 ? -2.071 1.447 10.396 1.00 89.50 84 LEU A CA 1
ATOM 665 C C . LEU A 1 84 ? -2.403 0.308 11.370 1.00 89.50 84 LEU A C 1
ATOM 667 O O . LEU A 1 84 ? -3.497 -0.239 11.301 1.00 89.50 84 LEU A O 1
ATOM 671 N N . LEU A 1 85 ? -1.487 -0.052 12.272 1.00 87.25 85 LEU A N 1
ATOM 672 C CA . LEU A 1 85 ? -1.742 -1.091 13.275 1.00 87.25 85 LEU A CA 1
ATOM 673 C C . LEU A 1 85 ? -2.858 -0.681 14.241 1.00 87.25 85 LEU A C 1
ATOM 675 O O . LEU A 1 85 ? -3.769 -1.467 14.472 1.00 87.25 85 LEU A O 1
ATOM 679 N N . GLU A 1 86 ? -2.826 0.551 14.747 1.00 88.19 86 GLU A N 1
ATOM 680 C CA . GLU A 1 86 ? -3.884 1.098 15.606 1.00 88.19 86 GLU A CA 1
ATOM 681 C C . GLU A 1 86 ? -5.245 1.098 14.897 1.00 88.19 86 GLU A C 1
ATOM 683 O O . GLU A 1 86 ? -6.241 0.672 15.480 1.00 88.19 86 GLU A O 1
ATOM 688 N N . TYR A 1 87 ? -5.283 1.498 13.621 1.00 87.81 87 TYR A N 1
ATOM 689 C CA . TYR A 1 87 ? -6.494 1.444 12.801 1.00 87.81 87 TYR A CA 1
ATOM 690 C C . TYR A 1 87 ? -7.013 0.008 12.652 1.00 87.81 87 TYR A C 1
ATOM 692 O O . TYR A 1 87 ? -8.173 -0.269 12.945 1.00 87.81 87 TYR A O 1
ATOM 700 N N . LEU A 1 88 ? -6.151 -0.931 12.249 1.00 85.31 88 LEU A N 1
ATOM 701 C CA . LEU A 1 88 ? -6.541 -2.331 12.071 1.00 85.31 88 LEU A CA 1
ATOM 702 C C . LEU A 1 88 ? -7.027 -2.962 13.381 1.00 85.31 88 LEU A C 1
ATOM 704 O O . LEU A 1 88 ? -7.901 -3.826 13.357 1.00 85.31 88 LEU A O 1
ATOM 708 N N . GLN A 1 89 ? -6.472 -2.543 14.517 1.00 86.56 89 GLN A N 1
ATOM 709 C CA . GLN A 1 89 ? -6.918 -2.985 15.832 1.00 86.56 89 GLN A CA 1
ATOM 710 C C . GLN A 1 89 ? -8.291 -2.404 16.188 1.00 86.56 89 GLN A C 1
ATOM 712 O O . GLN A 1 89 ? -9.151 -3.139 16.669 1.00 86.56 89 GLN A O 1
ATOM 717 N N . ALA A 1 90 ? -8.512 -1.110 15.941 1.00 86.38 90 ALA A N 1
ATOM 718 C CA . ALA A 1 90 ? -9.788 -0.445 16.204 1.00 86.38 90 ALA A CA 1
ATOM 719 C C . ALA A 1 90 ? -10.937 -1.037 15.370 1.00 86.38 90 ALA A C 1
ATOM 721 O O . ALA A 1 90 ? -12.041 -1.208 15.879 1.00 86.38 90 ALA A O 1
ATOM 722 N N . GLU A 1 91 ? -10.655 -1.416 14.123 1.00 83.50 91 GLU A N 1
ATOM 723 C CA . GLU A 1 91 ? -11.601 -2.093 13.226 1.00 83.50 91 GLU A CA 1
ATOM 724 C C . GLU A 1 91 ? -11.765 -3.598 13.529 1.00 83.50 91 GLU A C 1
ATOM 726 O O . GLU A 1 91 ? -12.572 -4.283 12.905 1.00 83.50 91 GLU A O 1
ATOM 731 N N . GLY A 1 92 ? -10.995 -4.148 14.476 1.00 83.44 92 GLY A N 1
ATOM 732 C CA . GLY A 1 92 ? -11.067 -5.559 14.863 1.00 83.44 92 GLY A CA 1
ATOM 733 C C . GLY A 1 92 ? -10.413 -6.537 13.879 1.00 83.44 92 GLY A C 1
ATOM 734 O O . GLY A 1 92 ? -10.592 -7.746 14.021 1.00 83.44 92 GLY A O 1
ATOM 735 N N . TYR A 1 93 ? -9.627 -6.055 12.908 1.00 81.75 93 TYR A N 1
ATOM 736 C CA . TYR A 1 93 ? -8.863 -6.907 11.984 1.00 81.75 93 TYR A CA 1
ATOM 737 C C . TYR A 1 93 ? -7.694 -7.620 12.665 1.00 81.75 93 TYR A C 1
ATOM 739 O O . TYR A 1 93 ? -7.289 -8.698 12.227 1.00 81.75 93 TYR A O 1
ATOM 747 N N . ILE A 1 94 ? -7.132 -7.020 13.715 1.00 79.44 94 ILE A N 1
ATOM 748 C CA . ILE A 1 94 ? -6.081 -7.625 14.533 1.00 79.44 94 ILE A CA 1
ATOM 749 C C . ILE A 1 94 ? -6.461 -7.544 16.009 1.00 79.44 94 ILE A C 1
ATOM 751 O O . ILE A 1 94 ? -6.900 -6.509 16.504 1.00 79.44 94 ILE A O 1
ATOM 755 N N . THR A 1 95 ? -6.267 -8.640 16.732 1.00 70.00 95 THR A N 1
ATOM 756 C CA . THR A 1 95 ? -6.367 -8.650 18.190 1.00 70.00 95 THR A CA 1
ATOM 757 C C . THR A 1 95 ? -5.001 -8.313 18.775 1.00 70.00 95 THR A C 1
ATOM 759 O O . THR A 1 95 ? -3.986 -8.868 18.350 1.00 70.00 95 THR A O 1
ATOM 762 N N . THR A 1 96 ? -4.946 -7.440 19.782 1.00 61.78 96 THR A N 1
ATOM 763 C CA . THR A 1 96 ? -3.779 -7.339 20.670 1.00 61.78 96 THR A CA 1
ATOM 764 C C . THR A 1 96 ? -3.665 -8.623 21.475 1.00 61.78 96 THR A C 1
ATOM 766 O O . THR A 1 96 ? -4.121 -8.712 22.609 1.00 6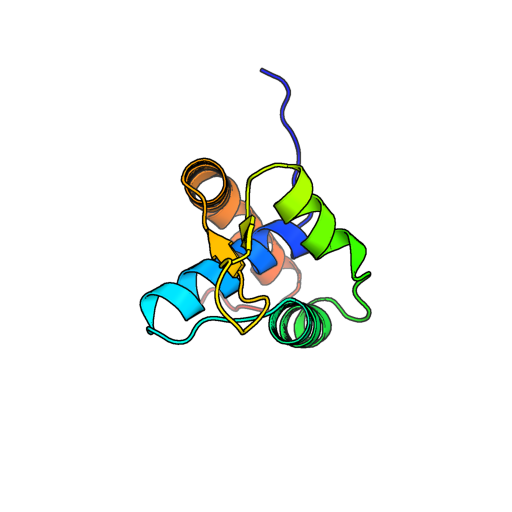1.78 96 THR A O 1
ATOM 769 N N . THR A 1 97 ? -3.090 -9.653 20.875 1.00 56.22 97 THR A N 1
ATOM 770 C CA . THR A 1 97 ? -2.676 -10.865 21.580 1.00 56.22 97 THR A CA 1
ATOM 771 C C . THR A 1 97 ? -1.172 -10.818 21.750 1.00 56.22 97 THR A C 1
ATOM 773 O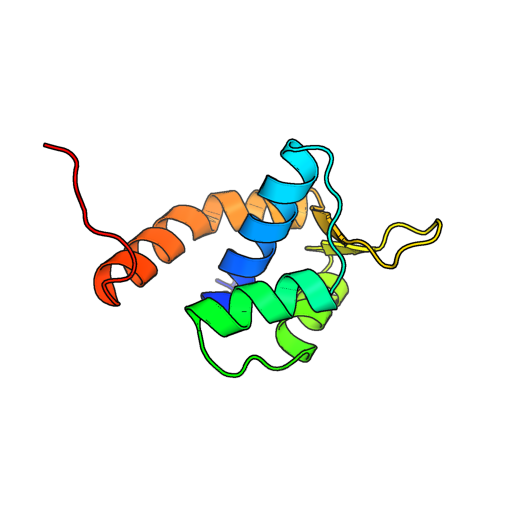 O . THR A 1 97 ? -0.453 -11.479 21.017 1.00 56.22 97 THR A O 1
ATOM 776 N N . PHE A 1 98 ? -0.727 -10.000 22.704 1.00 46.22 98 PHE A N 1
ATOM 777 C CA . PHE A 1 98 ? 0.511 -10.198 23.457 1.00 46.22 98 PHE A CA 1
ATOM 778 C C . PHE A 1 98 ? 0.303 -9.619 24.862 1.00 46.22 98 PHE A C 1
ATOM 780 O O . PHE A 1 98 ? 0.281 -8.402 25.046 1.00 46.22 98 PHE A O 1
ATOM 787 N N . GLY A 1 99 ? 0.071 -10.522 25.817 1.00 35.97 99 GLY A N 1
ATOM 788 C CA . GLY A 1 99 ? 0.539 -10.369 27.193 1.00 35.97 99 GLY A CA 1
ATOM 789 C C . GLY A 1 99 ? 1.913 -11.012 27.328 1.00 35.97 99 GLY A C 1
ATOM 790 O O . GLY A 1 99 ? 2.275 -11.796 26.416 1.00 35.97 99 GLY A O 1
#

Secondary structure (DSSP, 8-state):
-------HHHHHHHHHHHHHHHTT--EEHHHHHHHHHHHHSS--THHHHHHHHTTSEEE-TTTT-EEEE-HHHHHHHHHHHHHHHHHHHHTTSS-----

pLDDT: mean 83.86, std 12.89, range [35.78, 94.25]

Sequence (99 aa):
MNIILLPPEQICALLIVHSNSHLGRPINSYGIIRLLSRLFGVIDFKAVENLAINDYLQKTPRQTSDYHLTETGLALLMKYKSQLLEYLQAEGYITTTFG